Protein 2QUP (pdb70)

B-factor: mean 37.74, std 15.57, ran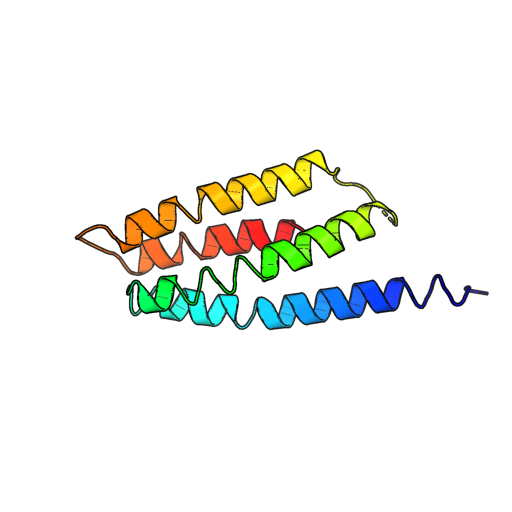ge [2.0, 101.86]

Organism: Halalkalibacterium halodurans (strain ATCC BAA-125 / DSM 18197 / FERM 7344 / JCM 9153 / C-125) (NCBI:txid272558)

Foldseek 3Di:
DDDDVVVVLVVVLVVLVVVLVVLVVVLVVLLLVCLVPLAVVSLVVNVVSLVVLLVSLLVLQVVVVVVPDDDPVVLVVLVVVLVVLSVVLVVQSPDDDHHSVVSVVSSVVSSVSSVVNRD

Structure (mmCIF, N/CA/C/O backbone):
data_2QUP
#
_entry.id   2QUP
#
_cell.length_a   118.836
_cell.length_b   40.715
_cell.length_c   39.007
_cell.angle_alpha   90.00
_cell.angle_beta   94.70
_cell.angle_gamma   90.00
#
_symmetry.space_group_name_H-M   'C 1 2 1'
#
loop_
_entity.id
_entity.type
_entity.pdbx_description
1 polymer 'BH1478 protein'
2 non-polymer GLYCEROL
3 water water
#
loop_
_atom_site.group_PDB
_atom_site.id
_atom_site.type_symbol
_atom_site.label_atom_id
_atom_site.label_alt_id
_atom_site.label_comp_id
_atom_site.label_asym_id
_atom_site.label_entity_id
_atom_site.label_seq_id
_atom_site.pdbx_PDB_ins_code
_atom_site.Cartn_x
_atom_site.Cartn_y
_atom_site.Cartn_z
_atom_site.occupancy
_atom_site.B_iso_or_equiv
_atom_site.auth_seq_id
_atom_site.auth_comp_id
_atom_site.auth_asym_id
_atom_site.auth_atom_id
_atom_site.pdbx_PDB_model_num
ATOM 1 N N . GLY A 1 24 ? 0.380 7.715 26.220 1.00 73.73 24 GLY A N 1
ATOM 2 C CA . GLY A 1 24 ? -0.328 8.242 25.015 1.00 73.77 24 GLY A CA 1
ATOM 3 C C . GLY A 1 24 ? 0.229 7.707 23.704 1.00 73.26 24 GLY A C 1
ATOM 4 O O . GLY A 1 2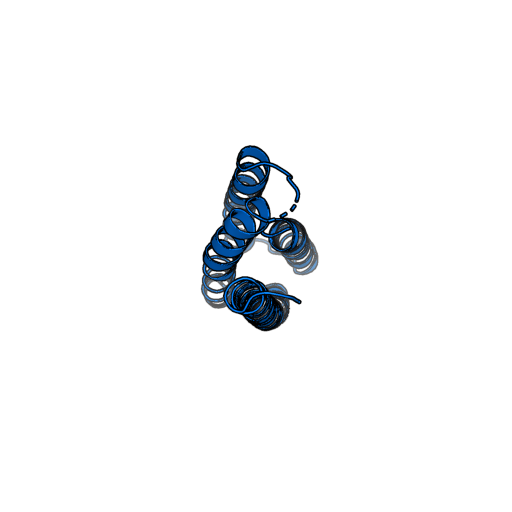4 ? 0.073 8.338 22.654 1.00 74.84 24 GLY A O 1
ATOM 5 N N . VAL A 1 25 ? 0.862 6.535 23.775 1.00 68.89 25 VAL A N 1
ATOM 6 C CA . VAL A 1 25 ? 1.607 5.929 22.663 1.00 66.78 25 VAL A CA 1
ATOM 7 C C . VAL A 1 25 ? 0.680 5.483 21.522 1.00 62.88 25 VAL A C 1
ATOM 8 O O . VAL A 1 25 ? -0.410 4.968 21.767 1.00 66.61 25 VAL A O 1
ATOM 12 N N . SER A 1 26 ? 1.110 5.696 20.281 1.00 58.19 26 SER A N 1
ATOM 13 C CA . SER A 1 26 ? 0.299 5.357 19.111 1.00 55.88 26 SER A CA 1
ATOM 14 C C . SER A 1 26 ? 0.406 3.873 18.740 1.00 57.09 26 SER A C 1
ATOM 15 O O . SER A 1 26 ? 1.361 3.200 19.123 1.00 55.25 26 SER A O 1
ATOM 18 N N . PHE A 1 27 ? -0.570 3.380 17.980 1.00 54.26 27 PHE A N 1
ATOM 19 C CA . PHE A 1 27 ? -0.690 1.952 17.683 1.00 54.67 27 PHE A CA 1
ATOM 20 C C . PHE A 1 27 ? 0.385 1.438 16.722 1.00 54.18 27 PHE A C 1
ATOM 21 O O . PHE A 1 27 ? 0.972 0.381 16.953 1.00 52.67 27 PHE A O 1
ATOM 29 N N . SER A 1 28 ? 0.628 2.189 15.652 1.00 54.29 28 SER A N 1
ATOM 30 C CA . SER A 1 28 ? 1.572 1.799 14.615 1.00 58.34 28 SER A CA 1
ATOM 31 C C . SER A 1 28 ? 3.025 1.873 15.096 1.00 57.85 28 SER A C 1
ATOM 32 O O . SER A 1 28 ? 3.896 1.169 14.580 1.00 61.04 28 SER A O 1
ATOM 35 N N . GLU A 1 29 ? 3.273 2.734 16.076 1.00 54.64 29 GLU A N 1
ATOM 36 C CA . GLU A 1 29 ? 4.541 2.761 16.780 1.00 57.24 29 GLU A CA 1
ATOM 37 C C . GLU A 1 29 ? 4.768 1.467 17.549 1.00 54.37 29 GLU A C 1
ATOM 38 O O . GLU A 1 29 ? 5.855 0.904 17.496 1.00 55.61 29 GLU A O 1
ATOM 44 N N . VAL A 1 30 ? 3.738 1.006 18.256 1.00 53.69 30 VAL A N 1
ATOM 45 C CA . VAL A 1 30 ? 3.834 -0.198 19.091 1.00 50.97 30 VAL A CA 1
ATOM 46 C C . VAL A 1 30 ? 3.972 -1.446 18.220 1.00 49.47 30 VAL A C 1
ATOM 47 O O . VAL A 1 30 ? 4.784 -2.326 18.519 1.00 46.49 30 VAL A O 1
ATOM 51 N N . MET A 1 31 ? 3.183 -1.488 17.141 1.00 49.39 31 MET A N 1
ATOM 52 C CA A MET A 1 31 ? 3.198 -2.556 16.129 0.50 51.79 31 MET A CA 1
ATOM 53 C CA B MET A 1 31 ? 3.240 -2.603 16.206 0.50 47.97 31 MET A CA 1
ATOM 54 C C . MET A 1 31 ? 4.607 -2.753 15.555 1.00 47.89 31 MET A C 1
ATOM 55 O O . MET A 1 31 ? 5.093 -3.873 15.424 1.00 50.95 31 MET A O 1
ATOM 64 N N . GLY A 1 32 ? 5.237 -1.633 15.198 1.00 46.97 32 GLY A N 1
ATOM 65 C CA . GLY A 1 32 ? 6.601 -1.605 14.675 1.00 39.94 32 GLY A CA 1
ATOM 66 C C . GLY A 1 32 ? 7.632 -2.154 15.640 1.00 42.10 32 GLY A C 1
ATOM 67 O O . GLY A 1 32 ? 8.503 -2.927 15.243 1.00 39.47 32 GLY A O 1
ATOM 68 N N . LYS A 1 33 ? 7.517 -1.762 16.906 1.00 39.40 33 LYS A N 1
ATOM 69 C CA . LYS A 1 33 ? 8.375 -2.264 17.967 1.00 42.93 33 LYS A CA 1
ATOM 70 C C . LYS A 1 33 ? 8.223 -3.762 18.182 1.00 39.88 33 LYS A C 1
ATOM 71 O O . LYS A 1 33 ? 9.200 -4.463 18.439 1.00 40.16 33 LYS A O 1
ATOM 77 N N . GLN A 1 34 ? 6.992 -4.235 18.068 1.00 38.34 34 GLN A N 1
ATOM 78 C CA . GLN A 1 34 ? 6.664 -5.636 18.258 1.00 41.15 34 GLN A CA 1
ATOM 79 C C . GLN A 1 34 ? 7.168 -6.449 17.085 1.00 38.02 34 GLN A C 1
ATOM 80 O O . GLN A 1 34 ? 7.616 -7.577 17.261 1.00 38.67 34 GLN A O 1
ATOM 86 N N . ARG A 1 35 ? 7.069 -5.863 15.891 1.00 38.05 35 ARG A N 1
ATOM 87 C CA . ARG A 1 35 ? 7.615 -6.446 14.676 1.00 40.55 35 ARG A CA 1
ATO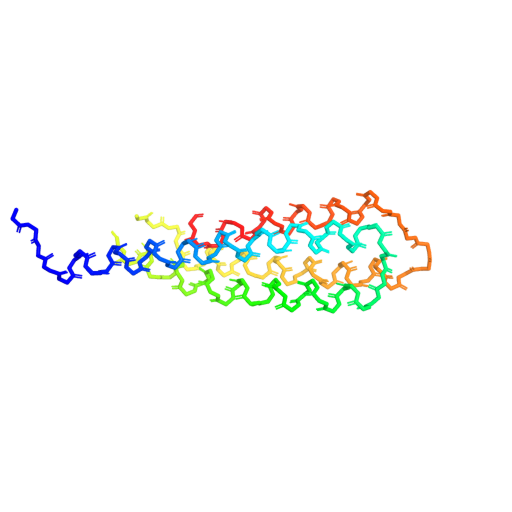M 88 C C . ARG A 1 35 ? 9.122 -6.667 14.796 1.00 40.61 35 ARG A C 1
ATOM 89 O O . ARG A 1 35 ? 9.622 -7.745 14.452 1.00 41.50 35 ARG A O 1
ATOM 97 N N . ASP A 1 36 ? 9.824 -5.655 15.312 1.00 35.26 36 ASP A N 1
ATOM 98 C CA . ASP A 1 36 ? 11.271 -5.716 15.523 1.00 32.83 36 ASP A CA 1
ATOM 99 C C . ASP A 1 36 ? 11.619 -6.774 16.552 1.00 35.42 36 ASP A C 1
ATOM 100 O O . ASP A 1 36 ? 12.603 -7.493 16.399 1.00 40.38 36 ASP A O 1
ATOM 105 N N . GLU A 1 37 ? 10.794 -6.861 17.590 1.00 37.62 37 GLU A N 1
ATOM 106 C CA . GLU A 1 37 ? 10.984 -7.808 18.682 1.00 44.59 37 GLU A CA 1
ATOM 107 C C . GLU A 1 37 ? 10.876 -9.257 18.218 1.00 41.51 37 GLU A C 1
ATOM 108 O O . GLU A 1 37 ? 11.722 -10.087 18.558 1.00 38.45 37 GLU A O 1
ATOM 114 N N . LYS A 1 38 ? 9.832 -9.541 17.445 1.00 36.35 38 LYS A N 1
ATOM 115 C CA . LYS A 1 38 ? 9.586 -10.871 16.903 1.00 38.28 38 LYS A CA 1
ATOM 116 C C . LYS A 1 38 ? 10.652 -11.266 15.913 1.00 33.55 38 LYS A C 1
ATOM 117 O O . LYS A 1 38 ? 11.074 -12.404 15.898 1.00 39.08 38 LYS A O 1
ATOM 123 N N . ALA A 1 39 ? 11.080 -10.324 15.080 1.00 34.11 39 ALA A N 1
ATOM 124 C CA . ALA A 1 39 ? 12.172 -10.562 14.142 1.00 32.01 39 ALA A CA 1
ATOM 125 C C . ALA A 1 39 ? 13.474 -10.893 14.873 1.00 30.17 39 ALA A C 1
ATOM 126 O O . ALA A 1 39 ? 14.211 -11.791 14.463 1.00 34.96 39 ALA A O 1
ATOM 128 N N . TYR A 1 40 ? 13.734 -10.179 15.967 1.00 31.42 40 TYR A N 1
ATOM 129 C CA . TYR A 1 40 ? 14.870 -10.461 16.848 1.00 25.67 40 TYR A CA 1
ATOM 130 C C . TYR A 1 40 ? 14.814 -11.868 17.439 1.00 31.90 40 TYR A C 1
ATOM 131 O O . TYR A 1 40 ? 15.836 -12.554 17.529 1.00 33.44 40 TYR A O 1
ATOM 140 N N . GLU A 1 41 ? 13.616 -12.272 17.858 1.00 31.05 41 GLU A N 1
ATOM 141 C CA . GLU A 1 41 ? 13.383 -13.567 18.479 1.00 39.74 41 GLU A CA 1
ATOM 142 C C . GLU A 1 41 ? 13.607 -14.703 17.492 1.00 33.81 41 GLU A C 1
ATOM 143 O O . GLU A 1 41 ? 14.170 -15.728 17.854 1.00 36.83 41 GLU A O 1
ATOM 149 N N . ARG A 1 42 ? 13.150 -14.509 16.255 1.00 35.95 42 ARG A N 1
ATOM 150 C CA . ARG A 1 42 ? 13.388 -15.436 15.150 1.00 36.13 42 ARG A CA 1
ATOM 151 C C . ARG A 1 42 ? 14.874 -15.598 14.837 1.00 35.99 42 ARG A C 1
ATOM 152 O O . ARG A 1 42 ? 15.374 -16.712 14.669 1.00 38.67 42 ARG A O 1
ATOM 160 N N . LEU A 1 43 ? 15.582 -14.480 14.809 1.00 32.30 43 LEU A N 1
ATOM 161 C CA . LEU A 1 43 ? 17.038 -14.485 14.725 1.00 26.80 43 LEU A CA 1
ATOM 162 C C . LEU A 1 43 ? 17.744 -15.232 15.851 1.00 29.98 43 LEU A C 1
ATOM 163 O O . LEU A 1 43 ? 18.812 -15.806 15.637 1.00 29.16 43 LEU A O 1
ATOM 168 N N . GLN A 1 44 ? 17.185 -15.184 17.058 1.00 35.61 44 GLN A N 1
ATOM 169 C CA . GLN A 1 44 ? 17.805 -15.845 18.211 1.00 35.30 44 GLN A CA 1
ATOM 170 C C . GLN A 1 44 ? 17.656 -17.354 18.036 1.00 32.34 44 GLN A C 1
ATOM 171 O O . GLN A 1 44 ? 18.583 -18.122 18.308 1.00 32.41 44 GLN A O 1
ATOM 177 N N . ALA A 1 45 ? 16.475 -17.757 17.575 1.00 32.69 45 ALA A N 1
ATOM 178 C CA . ALA A 1 45 ? 16.151 -19.160 17.304 1.00 35.51 45 ALA A CA 1
ATOM 179 C C . ALA A 1 45 ? 17.010 -19.742 16.180 1.00 30.92 45 ALA A C 1
ATOM 180 O O . ALA A 1 45 ? 17.500 -20.851 16.290 1.00 29.08 45 ALA A O 1
ATOM 182 N N . LEU A 1 46 ? 17.187 -18.971 15.109 1.00 28.35 46 LEU A N 1
ATOM 183 C CA . LEU A 1 46 ? 18.093 -19.318 14.023 1.00 24.49 46 LEU A CA 1
ATOM 184 C C . LEU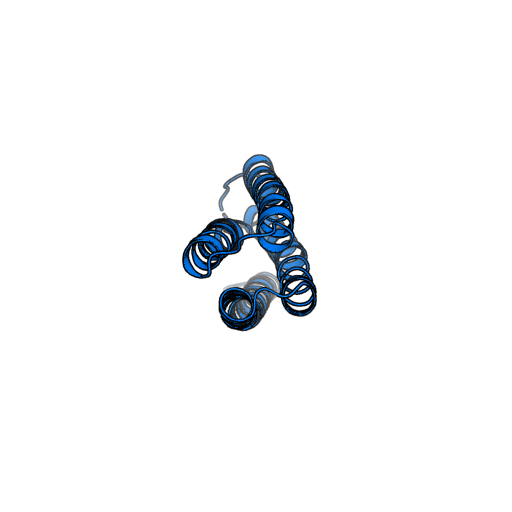 A 1 46 ? 19.553 -19.424 14.469 1.00 26.73 46 LEU A C 1
ATOM 185 O O . LEU A 1 46 ? 20.271 -20.306 14.036 1.00 32.34 46 LEU A O 1
ATOM 190 N N . MET A 1 47 ? 19.992 -18.518 15.328 1.00 27.92 47 MET A N 1
ATOM 191 C CA . MET A 1 47 ? 21.365 -18.549 15.845 1.00 24.85 47 MET A CA 1
ATOM 192 C C . MET A 1 47 ? 21.643 -19.800 16.712 1.00 29.97 47 MET A C 1
ATOM 193 O O . MET A 1 47 ? 22.778 -20.291 16.773 1.00 31.61 47 MET A O 1
ATOM 198 N N . SER A 1 48 ? 20.602 -20.296 17.378 1.00 30.18 48 SER A N 1
ATOM 199 C CA A SER A 1 48 ? 20.689 -21.527 18.156 0.50 31.19 48 SER A CA 1
ATOM 200 C CA B SER A 1 48 ? 20.684 -21.526 18.154 0.50 31.01 48 SER A CA 1
ATOM 201 C C . SER A 1 48 ? 20.994 -22.717 17.246 1.00 31.71 48 SER A C 1
ATOM 202 O O . SER A 1 48 ? 21.913 -23.497 17.524 1.00 33.44 48 SER A O 1
ATOM 207 N N . LYS A 1 49 ? 20.221 -22.845 16.163 1.00 24.30 49 LYS A N 1
ATOM 208 C CA . LYS A 1 49 ? 20.499 -23.785 15.071 1.00 21.27 49 LYS A CA 1
ATOM 209 C C . LYS A 1 49 ? 21.902 -23.599 14.491 1.00 22.69 49 LYS A C 1
ATOM 210 O O . LYS A 1 49 ? 22.670 -24.543 14.378 1.00 29.31 49 LYS A O 1
ATOM 216 N N . ILE A 1 50 ? 22.241 -22.368 14.161 1.00 22.47 50 ILE A N 1
ATOM 217 C CA . ILE A 1 50 ? 23.568 -22.051 13.634 1.00 24.35 50 ILE A CA 1
ATOM 218 C C . ILE A 1 50 ? 24.689 -22.494 14.575 1.00 23.96 50 ILE A C 1
ATOM 219 O O . ILE A 1 50 ? 25.683 -23.058 14.118 1.00 28.29 50 ILE A O 1
ATOM 224 N N . ASP A 1 51 ? 24.525 -22.258 15.876 1.00 25.80 51 ASP A N 1
ATOM 225 C CA . ASP A 1 51 ? 25.502 -22.716 16.886 1.00 30.13 51 ASP A CA 1
ATOM 226 C C . ASP A 1 51 ? 25.671 -24.235 16.887 1.00 29.33 51 ASP A C 1
ATOM 227 O O . ASP A 1 51 ? 26.786 -24.755 16.955 1.00 20.96 51 ASP A O 1
ATOM 232 N N . ASP A 1 52 ? 24.546 -24.938 16.829 1.00 21.74 52 ASP A N 1
ATOM 233 C CA . ASP A 1 52 ? 24.535 -26.404 16.854 1.00 29.91 52 ASP A CA 1
ATOM 234 C C . ASP A 1 52 ? 25.138 -27.004 15.582 1.00 26.67 52 ASP A C 1
ATOM 235 O O . ASP A 1 52 ? 25.838 -28.030 15.622 1.00 31.77 52 ASP A O 1
ATOM 240 N N . GLN A 1 53 ? 24.855 -26.362 14.450 1.00 22.28 53 GLN A N 1
ATOM 241 C CA . GLN A 1 53 ? 25.322 -26.857 13.176 1.00 19.48 53 GLN A CA 1
ATOM 242 C C . GLN A 1 53 ? 26.811 -26.521 13.010 1.00 22.55 53 GLN A C 1
ATOM 243 O O . GLN A 1 53 ? 27.528 -27.206 12.308 1.00 22.53 53 GLN A O 1
ATOM 249 N N . GLY A 1 54 ? 27.265 -25.470 13.673 1.00 20.64 54 GLY A N 1
ATOM 250 C CA . GLY A 1 54 ? 28.628 -25.001 13.468 1.00 21.26 54 GLY A CA 1
ATOM 251 C C . GLY A 1 54 ? 29.522 -25.917 14.258 1.00 15.88 54 GLY A C 1
ATOM 252 O O . GLY A 1 54 ? 30.607 -26.288 13.819 1.00 34.10 54 GLY A O 1
ATOM 253 N N . LYS A 1 5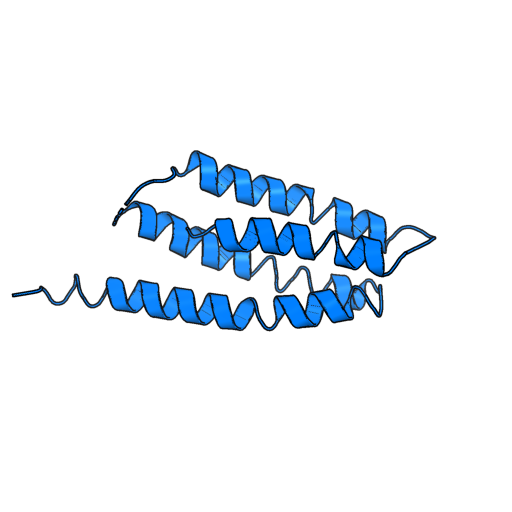5 ? 29.045 -26.254 15.452 1.00 22.57 55 LYS A N 1
ATOM 254 C CA . LYS A 1 55 ? 29.603 -27.307 16.265 1.00 20.30 55 LYS A CA 1
ATOM 255 C C . LYS A 1 55 ? 29.651 -28.677 15.592 1.00 20.03 55 LYS A C 1
ATOM 256 O O . LYS A 1 55 ? 30.723 -29.296 15.542 1.00 21.51 55 LYS A O 1
ATOM 262 N N . LEU A 1 56 ? 28.512 -29.154 15.072 1.00 19.35 56 LEU A N 1
ATOM 263 C CA . LEU A 1 56 ? 28.474 -30.384 14.252 1.00 22.19 56 LEU A CA 1
ATOM 264 C C . LEU A 1 56 ? 29.510 -30.383 13.157 1.00 23.32 56 LEU A C 1
ATOM 265 O O . LEU A 1 56 ? 30.214 -31.374 12.996 1.00 31.49 56 LEU A O 1
ATOM 270 N N . LEU A 1 57 ? 29.604 -29.268 12.420 1.00 25.39 57 LEU A N 1
ATOM 271 C CA . LEU A 1 57 ? 30.540 -29.146 11.301 1.00 21.92 57 LEU A CA 1
ATOM 272 C C . LEU A 1 57 ? 31.953 -29.221 11.800 1.00 19.24 57 LEU A C 1
ATOM 273 O O . LEU A 1 57 ? 32.771 -29.828 11.149 1.00 23.89 57 LEU A O 1
ATOM 278 N N . SER A 1 58 ? 32.237 -28.618 12.946 1.00 27.02 58 SER A N 1
ATOM 279 C CA A SER A 1 58 ? 33.579 -28.684 13.542 0.50 20.86 58 SER A CA 1
ATOM 280 C CA B SER A 1 58 ? 33.577 -28.689 13.540 0.50 24.42 58 SER A CA 1
ATOM 281 C C . SER A 1 58 ? 33.984 -30.123 13.922 1.00 28.75 58 SER A C 1
ATOM 282 O O . SER A 1 58 ? 35.181 -30.494 13.868 1.00 28.32 58 SER A O 1
ATOM 287 N N . GLU A 1 59 ? 32.985 -30.926 14.297 1.00 33.39 59 GLU A N 1
ATOM 288 C CA . GLU A 1 59 ? 33.169 -32.323 14.684 1.00 35.37 59 GLU A CA 1
ATOM 289 C C . GLU A 1 59 ? 33.231 -33.240 13.458 1.00 37.22 59 GLU A C 1
ATOM 290 O O . GLU A 1 59 ? 34.085 -34.112 13.384 1.00 39.60 59 GLU A O 1
ATOM 296 N N . THR A 1 60 ? 32.300 -33.081 12.520 1.00 34.93 60 THR A N 1
ATOM 297 C CA . THR A 1 60 ? 32.215 -34.005 11.391 1.00 31.50 60 THR A CA 1
ATOM 298 C C . THR A 1 60 ? 33.146 -33.598 10.265 1.00 36.53 60 THR A C 1
ATOM 299 O O . THR A 1 60 ? 33.902 -34.441 9.777 1.00 45.33 60 THR A O 1
ATOM 303 N N . ARG A 1 61 ? 33.054 -32.349 9.851 1.00 30.78 61 ARG A N 1
ATOM 304 C CA A ARG A 1 61 ? 33.941 -31.718 8.824 0.50 31.44 61 ARG A CA 1
ATOM 305 C CA B ARG A 1 61 ? 33.900 -31.787 8.822 0.50 32.72 61 ARG A CA 1
ATOM 306 C C . ARG A 1 61 ? 33.656 -32.287 7.419 1.00 32.22 61 ARG A C 1
ATOM 307 O O . ARG A 1 61 ? 34.521 -32.498 6.643 1.00 28.16 61 ARG A O 1
ATOM 322 N N . THR A 1 62 ? 32.391 -32.467 7.128 1.00 29.08 62 THR A N 1
ATOM 323 C CA . THR A 1 62 ? 31.993 -32.981 5.844 1.00 24.70 62 THR A CA 1
ATOM 324 C C . THR A 1 62 ? 31.394 -31.824 5.047 1.00 28.27 62 THR A C 1
ATOM 325 O O . THR A 1 62 ? 30.949 -30.830 5.625 1.00 26.62 62 THR A O 1
ATOM 329 N N . ILE A 1 63 ? 31.357 -31.968 3.726 1.00 22.51 63 ILE A N 1
ATOM 330 C CA . ILE A 1 63 ? 30.678 -30.997 2.856 1.00 24.73 63 ILE A CA 1
ATOM 331 C C . ILE A 1 63 ? 29.164 -31.025 3.089 1.00 27.16 63 ILE A C 1
ATOM 332 O O . ILE A 1 63 ? 28.482 -30.002 2.946 1.00 35.98 63 ILE A O 1
ATOM 337 N N . GLU A 1 64 ? 28.648 -32.183 3.490 1.00 25.05 64 GLU A N 1
ATOM 338 C CA . GLU A 1 64 ? 27.261 -32.288 3.880 1.00 22.56 64 GLU A CA 1
ATOM 339 C C . GLU A 1 64 ? 26.926 -31.386 5.074 1.00 28.97 64 GLU A C 1
ATOM 340 O O . GLU A 1 64 ? 25.847 -30.798 5.138 1.00 21.79 64 GLU A O 1
ATOM 346 N N . GLU A 1 65 ? 27.842 -31.274 6.029 1.00 18.43 65 GLU A N 1
ATOM 347 C CA . GLU A 1 65 ? 27.573 -30.436 7.198 1.00 25.00 65 GLU A CA 1
ATOM 348 C C . GLU A 1 65 ? 27.833 -28.960 6.890 1.00 23.81 65 GLU A C 1
ATOM 349 O O . GLU A 1 65 ? 27.132 -28.093 7.401 1.00 23.54 65 GLU A O 1
ATOM 355 N N . LEU A 1 66 ? 28.826 -28.699 6.034 1.00 27.68 66 LEU A N 1
ATOM 356 C CA . LEU A 1 66 ? 29.056 -27.381 5.435 1.00 22.03 66 LEU A CA 1
ATOM 357 C C . LEU A 1 66 ? 27.822 -26.842 4.692 1.00 25.31 66 LEU A C 1
ATOM 358 O O . LEU A 1 66 ? 27.380 -25.718 4.925 1.00 25.97 66 LEU A O 1
ATOM 363 N N . ARG A 1 67 ? 27.257 -27.656 3.827 1.00 21.60 67 ARG A N 1
ATOM 364 C CA . ARG A 1 67 ? 26.048 -27.278 3.114 1.00 26.88 67 ARG A CA 1
ATOM 365 C C . ARG A 1 67 ? 24.969 -26.794 4.093 1.00 21.35 67 ARG A C 1
ATOM 366 O O . ARG A 1 67 ? 24.420 -25.700 3.915 1.00 28.68 67 ARG A O 1
ATOM 374 N N . LYS A 1 68 ? 24.686 -27.586 5.129 1.00 27.12 68 LYS A N 1
ATOM 375 C CA A LYS A 1 68 ? 23.636 -27.245 6.091 0.50 27.20 68 LYS A CA 1
ATOM 376 C CA B LYS A 1 68 ? 23.647 -27.250 6.104 0.50 28.62 68 LYS A CA 1
ATOM 377 C C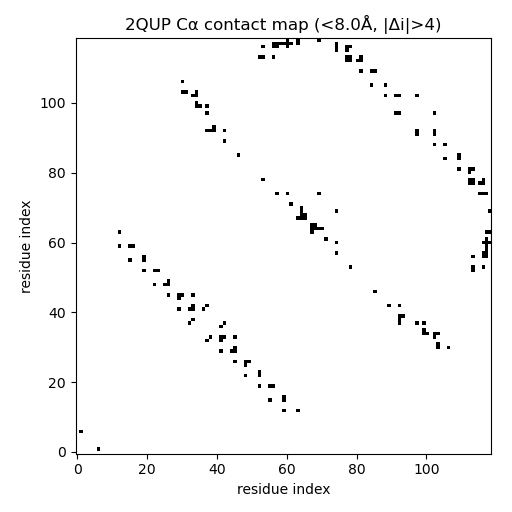 . LYS A 1 68 ? 23.975 -25.969 6.880 1.00 28.08 68 LYS A C 1
ATOM 378 O O . LYS A 1 68 ? 23.110 -25.140 7.116 1.00 20.66 68 LYS A O 1
ATOM 389 N N . TYR A 1 69 ? 25.241 -25.815 7.247 1.00 17.37 69 TYR A N 1
ATOM 390 C CA . TYR A 1 69 ? 25.758 -24.622 7.942 1.00 20.39 69 TYR A CA 1
ATOM 391 C C . TYR A 1 69 ? 25.546 -23.330 7.146 1.00 22.93 69 TYR A C 1
ATOM 392 O O . TYR A 1 69 ? 24.939 -22.368 7.636 1.00 30.07 69 TYR A O 1
ATOM 401 N N . LYS A 1 70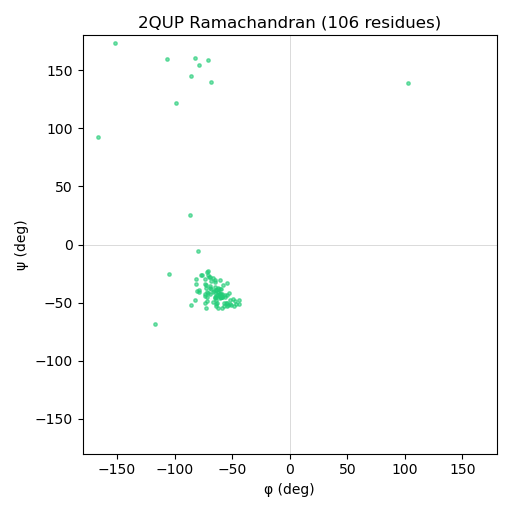 ? 26.029 -23.334 5.906 1.00 24.43 70 LYS A N 1
ATOM 402 C CA . LYS A 1 70 ? 25.962 -22.163 5.050 1.00 23.96 70 LYS A CA 1
ATOM 403 C C . LYS A 1 70 ? 24.528 -21.855 4.639 1.00 24.04 70 LYS A C 1
ATOM 404 O O . LYS A 1 70 ? 24.216 -20.705 4.420 1.00 27.70 70 LYS A O 1
ATOM 410 N N . GLU A 1 71 ? 23.660 -22.860 4.577 1.00 26.93 71 GLU A N 1
ATOM 411 C CA A GLU A 1 71 ? 22.264 -22.554 4.283 0.50 31.53 71 GLU A CA 1
ATOM 412 C CA B GLU A 1 71 ? 22.203 -22.688 4.342 0.50 30.80 71 GLU A CA 1
ATOM 413 C C . GLU A 1 71 ? 21.559 -21.855 5.443 1.00 31.34 71 GLU A C 1
ATOM 414 O O . GLU A 1 71 ? 20.675 -21.033 5.212 1.00 35.85 71 GLU A O 1
ATOM 425 N N . LEU A 1 72 ? 21.977 -22.144 6.672 1.00 30.69 72 LEU A N 1
ATOM 426 C CA . LEU A 1 72 ? 21.474 -21.455 7.835 1.00 23.78 72 LEU A CA 1
ATOM 427 C C . LEU A 1 72 ? 22.051 -20.042 7.921 1.00 23.37 72 LEU A C 1
ATOM 428 O O . LEU A 1 72 ? 21.327 -19.089 8.211 1.00 23.70 72 LEU A O 1
ATOM 433 N N . VAL A 1 73 ? 23.363 -19.912 7.681 1.00 22.24 73 VAL A N 1
ATOM 434 C CA . VAL A 1 73 ? 24.035 -18.649 7.840 1.00 17.54 73 VAL A CA 1
ATOM 435 C C . VAL A 1 73 ? 23.502 -17.652 6.819 1.00 25.49 73 VAL A C 1
ATOM 436 O O . VAL A 1 73 ? 23.174 -16.511 7.167 1.00 30.13 73 VAL A O 1
ATOM 440 N N . LYS A 1 74 ? 23.378 -18.114 5.579 1.00 25.39 74 LYS A N 1
ATOM 441 C CA A LYS A 1 74 ? 22.790 -17.340 4.474 0.50 31.97 74 LYS A CA 1
ATOM 442 C CA B LYS A 1 74 ? 22.814 -17.303 4.510 0.50 30.22 74 LYS A CA 1
ATOM 443 C C . LYS A 1 74 ? 21.363 -16.885 4.784 1.00 28.13 74 LYS A C 1
ATOM 444 O O . LYS A 1 74 ? 20.948 -15.781 4.411 1.00 34.80 74 LYS A O 1
ATOM 455 N N . GLU A 1 75 ? 20.594 -17.730 5.464 1.00 33.04 75 GLU A N 1
ATOM 456 C CA . GLU A 1 75 ? 19.236 -17.328 5.881 1.00 24.42 75 GLU A CA 1
ATOM 457 C C . GLU A 1 75 ? 19.220 -16.245 6.976 1.00 33.65 75 GLU A C 1
ATOM 458 O O . GLU A 1 75 ? 18.349 -15.369 6.992 1.00 28.23 75 GLU A O 1
ATOM 464 N N . PHE A 1 76 ? 20.169 -16.348 7.901 1.00 25.63 76 PHE A N 1
ATOM 465 C CA . PHE A 1 76 ? 20.358 -15.385 8.971 1.00 25.83 76 PHE A CA 1
ATOM 466 C C . PHE A 1 76 ? 20.715 -14.013 8.411 1.00 28.91 76 PHE A C 1
ATOM 467 O O . PHE A 1 76 ? 20.071 -13.037 8.769 1.00 35.85 76 PHE A O 1
ATOM 475 N N . VAL A 1 77 ? 21.771 -13.951 7.587 1.00 28.32 77 VAL A N 1
ATOM 476 C CA . VAL A 1 77 ? 22.200 -12.727 6.930 1.00 21.16 77 VAL A CA 1
ATOM 477 C C . VAL A 1 77 ? 21.033 -11.968 6.292 1.00 25.66 77 VAL A C 1
ATOM 478 O O . VAL A 1 77 ? 20.851 -10.789 6.559 1.00 32.58 77 VAL A O 1
ATOM 482 N N . GLY A 1 78 ? 20.238 -12.659 5.488 1.00 26.34 78 GLY A N 1
ATOM 483 C CA . GLY A 1 78 ? 19.040 -12.066 4.876 1.00 28.59 78 GLY A CA 1
ATOM 484 C C . GLY A 1 78 ? 18.168 -11.393 5.903 1.00 26.98 78 GLY A C 1
ATOM 485 O O . GLY A 1 78 ? 17.823 -10.226 5.756 1.00 34.08 78 GLY A O 1
ATOM 486 N N . ASP A 1 79 ? 17.831 -12.127 6.961 1.00 33.09 79 ASP A N 1
ATOM 487 C CA . ASP A 1 79 ? 16.900 -11.636 7.977 1.00 32.71 79 ASP A CA 1
ATOM 488 C C . ASP A 1 79 ? 17.494 -10.571 8.884 1.00 30.82 79 ASP A C 1
ATOM 489 O O . ASP A 1 79 ? 16.785 -9.681 9.333 1.00 30.57 79 ASP A O 1
ATOM 494 N N . ALA A 1 80 ? 18.790 -10.681 9.169 1.00 26.39 80 ALA A N 1
ATOM 495 C CA . ALA A 1 80 ? 19.485 -9.706 9.988 1.00 26.11 80 ALA A CA 1
ATOM 496 C C . ALA A 1 80 ? 19.709 -8.362 9.302 1.00 28.84 80 ALA A C 1
ATOM 497 O O . ALA A 1 80 ? 19.569 -7.319 9.952 1.00 29.61 80 ALA A O 1
ATOM 499 N N . VAL A 1 81 ? 20.063 -8.381 8.013 1.00 29.87 81 VAL A N 1
ATOM 500 C CA . VAL A 1 81 ? 20.145 -7.142 7.202 1.00 26.05 81 VAL A CA 1
ATOM 501 C C . VAL A 1 81 ? 18.805 -6.421 7.154 1.00 25.69 81 VAL A C 1
ATOM 502 O O . VAL A 1 81 ? 18.746 -5.215 7.333 1.00 29.44 81 VAL A O 1
ATOM 506 N N . GLU A 1 82 ? 17.733 -7.172 6.928 1.00 31.46 82 GLU A N 1
ATOM 507 C CA . GLU A 1 82 ? 16.389 -6.606 6.880 1.00 31.32 82 GLU A CA 1
ATOM 508 C C . GLU A 1 82 ? 16.001 -5.934 8.190 1.00 34.10 82 GLU A C 1
ATOM 509 O O . GLU A 1 82 ? 15.498 -4.812 8.171 1.00 37.82 82 GLU A O 1
ATOM 515 N N . LEU A 1 83 ? 16.261 -6.603 9.317 1.00 30.95 83 LEU A N 1
ATOM 516 C CA . LEU A 1 83 ? 16.113 -5.984 10.638 1.00 31.12 83 LEU A CA 1
ATOM 517 C C . LEU A 1 83 ? 17.047 -4.791 10.888 1.00 32.71 83 LEU A C 1
ATOM 518 O O . LEU A 1 83 ? 16.587 -3.735 11.317 1.00 37.54 83 LEU A O 1
ATOM 523 N N . GLY A 1 84 ? 18.344 -4.968 10.628 1.00 30.87 84 GLY A N 1
ATOM 524 C CA . GLY A 1 84 ? 19.332 -3.891 10.720 1.00 26.09 84 GLY A CA 1
ATOM 525 C C . GLY A 1 84 ? 18.982 -2.573 10.049 1.00 34.30 84 GLY A C 1
ATOM 526 O O . GLY A 1 84 ? 19.100 -1.506 10.661 1.00 31.41 84 GLY A O 1
ATOM 527 N N . LEU A 1 85 ? 18.540 -2.663 8.797 1.00 31.50 85 LEU A N 1
ATOM 528 C CA . LEU A 1 85 ? 18.158 -1.502 8.009 1.00 35.02 85 LEU A CA 1
ATOM 529 C C . LEU A 1 85 ? 16.899 -0.832 8.537 1.00 40.34 85 LEU A C 1
ATOM 530 O O . LEU A 1 85 ? 16.761 0.383 8.416 1.00 42.42 85 LEU A O 1
ATOM 535 N N . ARG A 1 86 ? 15.986 -1.607 9.116 1.00 36.64 86 ARG A N 1
ATOM 536 C CA . ARG A 1 86 ? 14.796 -1.009 9.725 1.00 39.58 86 ARG A CA 1
ATOM 537 C C . ARG A 1 86 ? 15.109 -0.304 11.044 1.00 39.94 86 ARG A C 1
ATOM 538 O O . ARG A 1 86 ? 14.624 0.803 11.293 1.00 42.82 86 ARG A O 1
ATOM 546 N N . LEU A 1 87 ? 15.938 -0.938 11.872 1.00 38.92 87 LEU A N 1
ATOM 547 C CA . LEU A 1 87 ? 16.375 -0.364 13.143 1.00 40.23 87 LEU A CA 1
ATOM 548 C C . LEU A 1 87 ? 17.131 0.945 12.986 1.00 45.18 87 LEU A C 1
ATOM 549 O O . LEU A 1 87 ? 17.071 1.787 13.881 1.00 46.61 87 LEU A O 1
ATOM 554 N N . GLU A 1 88 ? 17.840 1.097 11.861 1.00 46.77 88 GLU A N 1
ATOM 555 C CA . GLU A 1 88 ? 18.519 2.351 11.507 1.00 50.66 88 GLU A CA 1
ATOM 556 C C . GLU A 1 88 ? 17.526 3.504 11.401 1.00 53.00 88 GLU A C 1
ATOM 557 O O . GLU A 1 88 ? 17.825 4.625 11.815 1.00 56.54 88 GLU A O 1
ATOM 563 N N . GLU A 1 89 ? 16.345 3.201 10.862 1.00 55.98 89 GLU A N 1
ATOM 564 C CA . GLU A 1 89 ? 15.237 4.139 10.747 1.00 58.53 89 GLU A CA 1
ATOM 565 C C . GLU A 1 89 ? 14.327 4.205 11.990 1.00 58.23 89 GLU A C 1
ATOM 566 O O . GLU A 1 89 ? 13.153 4.559 11.882 1.00 63.47 89 GLU A O 1
ATOM 572 N N . ARG A 1 90 ? 14.861 3.864 13.160 1.00 60.05 90 ARG A N 1
ATOM 573 C CA . ARG A 1 90 ? 14.211 4.156 14.443 1.00 62.46 90 ARG A CA 1
ATOM 574 C C . ARG A 1 90 ? 15.095 5.105 15.260 1.00 65.37 90 ARG A C 1
ATOM 575 O O . ARG A 1 90 ? 14.750 5.504 16.377 1.00 70.20 90 ARG A O 1
ATOM 583 N N . ASN A 1 94 ? 19.269 4.312 17.228 1.00 50.75 94 ASN A N 1
ATOM 584 C CA . ASN A 1 94 ? 19.985 5.155 16.278 1.00 57.70 94 ASN A CA 1
ATOM 585 C C . ASN A 1 94 ? 21.477 4.828 15.949 1.00 55.86 94 ASN A C 1
ATOM 586 O O . ASN A 1 94 ? 22.108 3.975 16.579 1.00 53.98 94 ASN A O 1
ATOM 591 N N . ARG A 1 95 ? 22.030 5.545 14.971 1.00 51.37 95 ARG A N 1
ATOM 592 C CA . ARG A 1 95 ? 22.539 4.942 13.735 1.00 44.87 95 ARG A CA 1
ATOM 593 C C . ARG A 1 95 ? 23.968 4.413 13.780 1.00 42.61 95 ARG A C 1
ATOM 594 O O . ARG A 1 95 ? 24.825 4.978 14.445 1.00 42.75 95 ARG A O 1
ATOM 602 N N . ARG A 1 96 ? 24.199 3.309 13.067 1.00 39.14 96 ARG A N 1
ATOM 603 C CA . ARG A 1 96 ? 25.545 2.815 12.769 1.00 35.72 96 ARG A CA 1
ATOM 604 C C . ARG A 1 96 ? 25.913 3.093 11.318 1.00 32.75 96 ARG A C 1
ATOM 605 O O . ARG A 1 96 ? 27.096 3.186 10.981 1.00 17.42 96 ARG A O 1
ATOM 613 N N . GLY A 1 97 ? 24.905 3.216 10.455 1.00 15.21 97 GLY A N 1
ATOM 614 C CA . GLY A 1 97 ? 25.166 3.387 9.019 1.00 21.32 97 GLY A CA 1
ATOM 615 C C . GLY A 1 97 ? 24.956 2.139 8.171 1.00 25.52 97 GLY A C 1
ATOM 616 O O . GLY A 1 97 ? 25.338 1.035 8.568 1.00 24.25 97 GLY A O 1
ATOM 617 N N . ARG A 1 98 ? 24.362 2.316 6.989 1.00 28.58 98 ARG A N 1
ATOM 618 C CA . ARG A 1 98 ? 24.271 1.250 5.985 1.00 23.31 98 ARG A CA 1
ATOM 619 C C . ARG A 1 98 ? 25.650 0.747 5.579 1.00 33.06 98 ARG A C 1
ATOM 620 O O . ARG A 1 98 ? 25.870 -0.460 5.452 1.00 32.17 98 ARG A O 1
ATOM 628 N N . THR A 1 99 ? 26.574 1.680 5.384 1.00 24.41 99 THR A N 1
ATOM 629 C CA . THR A 1 99 ? 27.975 1.351 5.125 1.00 29.24 99 THR A CA 1
ATOM 630 C C . THR A 1 99 ? 28.511 0.237 6.045 1.00 29.25 99 THR A C 1
ATOM 631 O O . THR A 1 99 ? 29.033 -0.759 5.542 1.00 26.90 99 THR A O 1
ATOM 635 N N . LYS A 1 100 ? 28.324 0.379 7.362 1.00 30.51 100 LYS A N 1
ATOM 636 C CA . LYS A 1 100 ? 28.842 -0.580 8.352 1.00 29.77 100 LYS A CA 1
ATOM 637 C C . LYS A 1 100 ? 28.202 -1.966 8.236 1.00 28.20 100 LYS A C 1
ATOM 638 O O . LYS A 1 100 ? 28.902 -2.979 8.235 1.00 22.02 100 LYS A O 1
ATOM 644 N N . ILE A 1 101 ? 26.873 -1.980 8.115 1.00 19.92 101 ILE A N 1
ATOM 645 C CA . ILE A 1 101 ? 26.065 -3.170 7.982 1.00 22.04 101 ILE A CA 1
ATOM 646 C C . ILE A 1 101 ? 26.531 -3.953 6.770 1.00 25.69 101 ILE A C 1
ATOM 647 O O . ILE A 1 101 ? 26.812 -5.146 6.860 1.00 33.62 101 ILE A O 1
ATOM 652 N N . TYR A 1 102 ? 26.647 -3.256 5.644 1.00 20.05 102 TYR A N 1
ATOM 653 C CA . TYR A 1 102 ? 27.149 -3.843 4.405 1.00 22.95 102 TYR A CA 1
ATOM 654 C C . TYR A 1 102 ? 28.585 -4.342 4.521 1.00 18.94 102 TYR A C 1
ATOM 655 O O . TYR A 1 102 ? 28.908 -5.385 3.953 1.00 20.15 102 TYR A O 1
ATOM 664 N N . LYS A 1 103 ? 29.425 -3.614 5.253 1.00 20.97 103 LYS A N 1
ATOM 665 C CA . LYS A 1 103 ? 30.816 -4.027 5.457 1.00 23.52 103 LYS A CA 1
ATOM 666 C C . LYS A 1 103 ? 30.918 -5.336 6.256 1.00 28.72 103 LYS A C 1
ATOM 667 O O . LYS A 1 103 ? 31.848 -6.131 6.067 1.00 39.34 103 LYS A O 1
ATOM 673 N N . ILE A 1 104 ? 29.976 -5.544 7.163 1.00 25.65 104 ILE A N 1
ATOM 674 C CA . ILE A 1 104 ? 29.939 -6.760 7.964 1.00 25.32 104 ILE A CA 1
ATOM 675 C C . ILE A 1 104 ? 29.506 -7.939 7.091 1.00 24.01 104 ILE A C 1
ATOM 676 O O . ILE A 1 104 ? 30.165 -8.982 7.081 1.00 24.29 104 ILE A O 1
ATOM 681 N N . VAL A 1 105 ? 28.425 -7.752 6.332 1.00 23.51 105 VAL A N 1
ATOM 682 C CA . VAL A 1 105 ? 27.976 -8.734 5.345 1.00 25.52 105 VAL A CA 1
ATOM 683 C C . VAL A 1 105 ? 29.034 -9.170 4.348 1.00 25.30 105 VAL A C 1
ATOM 684 O O . VAL A 1 105 ? 29.145 -10.362 4.028 1.00 30.40 105 VAL A O 1
ATOM 688 N N . LYS A 1 106 ? 29.812 -8.212 3.871 1.00 32.50 106 LYS A N 1
ATOM 689 C CA . LYS A 1 106 ? 30.949 -8.503 3.014 1.00 35.48 106 LYS A CA 1
ATOM 690 C C . LYS A 1 106 ? 32.053 -9.304 3.701 1.00 38.38 106 LYS A C 1
ATOM 691 O O . LYS A 1 106 ? 32.661 -10.183 3.083 1.00 42.35 106 LYS A O 1
ATOM 697 N N . GLU A 1 107 ? 32.291 -9.044 4.978 1.00 32.22 107 GLU A N 1
ATOM 698 C CA . GLU A 1 107 ? 33.292 -9.815 5.724 1.00 29.85 107 GLU A CA 1
ATOM 699 C C . GLU A 1 107 ? 32.828 -11.226 6.055 1.00 30.25 107 GLU A C 1
ATOM 700 O O . GLU A 1 107 ? 33.653 -12.128 6.181 1.00 32.46 107 GLU A O 1
ATOM 706 N N . VAL A 1 108 ? 31.513 -11.402 6.223 1.00 24.22 108 VAL A N 1
ATOM 707 C CA . VAL A 1 108 ? 30.909 -12.704 6.443 1.00 23.88 108 VAL A CA 1
ATOM 708 C C . VAL A 1 108 ? 31.138 -13.572 5.207 1.00 28.66 108 VAL A C 1
ATOM 709 O O . VAL A 1 108 ? 31.617 -14.702 5.329 1.00 22.30 108 VAL A O 1
ATOM 713 N N . ASP A 1 109 ? 30.797 -13.022 4.032 1.00 28.20 109 ASP A N 1
ATOM 714 C CA . ASP A 1 109 ? 31.011 -13.682 2.748 1.00 27.66 109 ASP A CA 1
ATOM 715 C C . ASP A 1 109 ? 32.475 -14.116 2.604 1.00 22.87 109 ASP A C 1
ATOM 716 O O . ASP A 1 109 ? 32.737 -15.281 2.340 1.00 24.37 109 ASP A O 1
ATOM 721 N N . ARG A 1 110 ? 33.408 -13.191 2.808 1.00 23.30 110 ARG A N 1
ATOM 722 C CA . ARG A 1 110 ? 34.852 -13.502 2.796 1.00 24.05 110 ARG A CA 1
ATOM 723 C C . ARG A 1 110 ? 35.186 -14.719 3.652 1.00 31.16 110 ARG A C 1
ATOM 724 O O . ARG A 1 110 ? 35.827 -15.657 3.171 1.00 32.38 110 ARG A O 1
ATOM 732 N N . LYS A 1 111 ? 34.737 -14.690 4.914 1.00 28.75 111 LYS A N 1
ATOM 733 C CA . LYS A 1 111 ? 34.938 -15.779 5.875 1.00 27.77 111 LYS A CA 1
ATOM 734 C C . LYS A 1 111 ? 34.311 -17.128 5.496 1.00 21.58 111 LYS A C 1
ATOM 735 O O . LYS A 1 111 ? 34.925 -18.166 5.707 1.00 24.60 111 LYS A O 1
ATOM 741 N N A LEU A 1 112 ? 33.089 -17.097 4.970 0.50 18.57 112 LEU A N 1
ATOM 742 N N B LEU A 1 112 ? 33.098 -17.107 4.938 0.50 20.75 112 LEU A N 1
ATOM 743 C CA A LEU A 1 112 ? 32.422 -18.293 4.497 0.50 18.19 112 LEU A CA 1
ATOM 744 C CA B LEU A 1 112 ? 32.414 -18.323 4.493 0.50 22.82 112 LEU A CA 1
ATOM 745 C C A LEU A 1 112 ? 33.208 -19.011 3.404 0.50 24.90 112 LEU A C 1
ATOM 746 C C B LEU A 1 112 ? 33.087 -19.016 3.311 0.50 28.28 112 LEU A C 1
ATOM 747 O O A LEU A 1 112 ? 33.322 -20.242 3.427 0.50 26.00 112 LEU A O 1
ATOM 748 O O B LEU A 1 112 ? 32.976 -20.236 3.162 0.50 32.95 112 LEU A O 1
ATOM 757 N 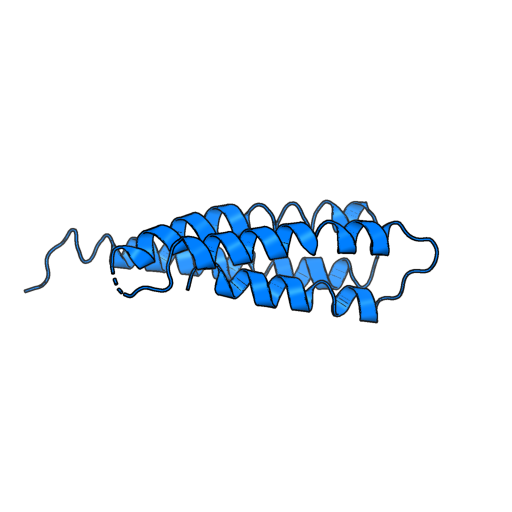N . LEU A 1 113 ? 33.770 -18.238 2.472 1.00 27.41 113 LEU A N 1
ATOM 758 C CA . LEU A 1 113 ? 34.571 -18.789 1.376 1.00 25.66 113 LEU A CA 1
ATOM 759 C C . LEU A 1 113 ? 35.854 -19.396 1.930 1.00 27.89 113 LEU A C 1
ATOM 760 O O . LEU A 1 113 ? 36.293 -20.435 1.463 1.00 29.86 113 LEU A O 1
ATOM 765 N N . ASP A 1 114 ? 36.427 -18.760 2.946 1.00 26.33 114 ASP A N 1
ATOM 766 C CA . ASP A 1 114 ? 37.661 -19.249 3.583 1.00 30.02 114 ASP A CA 1
ATOM 767 C C . ASP A 1 114 ? 37.451 -20.521 4.393 1.00 32.94 114 ASP A C 1
ATOM 768 O O . ASP A 1 114 ? 38.375 -21.333 4.588 1.00 24.27 114 ASP A O 1
ATOM 773 N N . LEU A 1 115 ? 36.230 -20.663 4.876 1.00 20.09 115 LEU A N 1
ATOM 774 C CA . LEU A 1 115 ? 35.800 -21.829 5.611 1.00 27.63 115 LEU A CA 1
ATOM 775 C C . LEU A 1 115 ? 35.615 -23.024 4.687 1.00 29.21 115 LEU A C 1
ATOM 776 O O . LEU A 1 115 ? 36.115 -24.101 4.982 1.00 27.89 115 LEU A O 1
ATOM 781 N N . THR A 1 116 ? 34.874 -22.827 3.590 1.00 23.89 116 THR A N 1
ATOM 782 C CA . THR A 1 116 ? 34.789 -23.789 2.507 1.00 24.77 116 THR A CA 1
ATOM 783 C C . THR A 1 116 ? 36.129 -24.373 2.104 1.00 28.65 116 THR A C 1
ATOM 784 O O . THR A 1 116 ? 36.282 -25.584 2.016 1.00 31.34 116 THR A O 1
ATOM 788 N N . ASP A 1 117 ? 37.108 -23.504 1.923 1.00 22.89 117 ASP A N 1
ATOM 789 C CA . ASP A 1 117 ? 38.452 -23.915 1.604 1.00 27.02 117 ASP A CA 1
ATOM 790 C C . ASP A 1 117 ? 39.058 -24.830 2.648 1.00 28.64 117 ASP A C 1
ATOM 791 O O . ASP A 1 117 ? 39.670 -25.851 2.316 1.00 33.45 117 ASP A O 1
ATOM 796 N N . ALA A 1 118 ? 38.881 -24.458 3.910 1.00 31.34 118 ALA A N 1
ATOM 797 C CA . ALA A 1 118 ? 39.509 -25.151 5.025 1.00 31.16 118 ALA A CA 1
ATOM 798 C C . ALA A 1 118 ? 38.893 -26.539 5.202 1.00 33.61 118 ALA A C 1
ATOM 799 O O . ALA A 1 118 ? 39.576 -27.498 5.549 1.00 34.05 118 ALA A O 1
ATOM 801 N N . VAL A 1 119 ? 37.595 -26.627 4.942 1.00 24.85 119 VAL A N 1
ATOM 802 C CA . VAL A 1 119 ? 36.854 -27.876 4.973 1.00 30.25 119 VAL A CA 1
ATOM 803 C C . VAL A 1 119 ? 37.222 -28.752 3.764 1.00 34.40 119 VAL A C 1
ATOM 804 O O . VAL A 1 119 ? 37.291 -29.978 3.872 1.00 38.87 119 VAL A O 1
ATOM 808 N N . LEU A 1 120 ? 37.483 -28.126 2.621 1.00 35.07 120 LEU A N 1
ATOM 809 C CA . LEU A 1 120 ? 37.842 -28.869 1.419 1.00 36.49 120 LEU A CA 1
ATOM 810 C C . LEU A 1 120 ? 39.286 -29.374 1.444 1.00 39.78 120 LEU A C 1
ATOM 811 O O . LEU A 1 120 ? 39.599 -30.374 0.799 1.00 46.25 120 LEU A O 1
ATOM 816 N N . ALA A 1 121 ? 40.157 -28.694 2.184 1.00 46.74 121 ALA A N 1
ATOM 817 C CA . ALA A 1 121 ? 41.582 -29.054 2.237 1.00 50.01 121 ALA A CA 1
ATOM 818 C C . ALA A 1 121 ? 41.867 -30.356 2.986 1.00 57.95 121 ALA A C 1
ATOM 819 O O . ALA A 1 121 ? 41.061 -30.806 3.804 1.00 60.41 121 ALA A O 1
ATOM 821 N N . LYS A 1 122 ? 43.021 -30.954 2.697 1.00 65.45 122 LYS A N 1
ATOM 822 C CA . LYS A 1 122 ? 43.218 -32.390 2.897 1.00 74.72 122 LYS A CA 1
ATOM 823 C C . LYS A 1 122 ? 43.340 -32.763 4.376 1.00 77.43 122 LYS A C 1
ATOM 824 O O . LYS A 1 122 ? 42.594 -33.610 4.874 1.00 79.77 122 LYS A O 1
ATOM 830 N N . GLU A 1 123 ? 44.266 -32.114 5.072 1.00 78.96 123 GLU A N 1
ATOM 831 C CA . GLU A 1 123 ? 44.229 -32.046 6.529 1.00 79.30 123 GLU A CA 1
ATOM 832 C C . GLU A 1 123 ? 43.209 -30.996 7.014 1.00 74.36 123 GLU A C 1
ATOM 833 O O . GLU A 1 123 ? 42.887 -30.049 6.289 1.00 71.63 123 GLU A O 1
ATOM 839 N N . LYS A 1 124 ? 42.694 -31.180 8.228 1.00 71.61 124 LYS A N 1
ATOM 840 C CA . LYS A 1 124 ? 41.378 -30.642 8.607 1.00 67.97 124 LYS A CA 1
ATOM 841 C C . LYS A 1 124 ? 41.129 -30.683 10.131 1.00 65.88 124 LYS A C 1
ATOM 842 O O . LYS A 1 124 ? 40.635 -31.690 10.657 1.00 63.21 124 LYS A O 1
ATOM 848 N N . LYS A 1 125 ? 41.459 -29.588 10.824 1.00 56.67 125 LYS A N 1
ATOM 849 C CA . LYS A 1 125 ? 41.506 -29.578 12.288 1.00 50.35 125 LYS A CA 1
ATOM 850 C C . LYS A 1 125 ? 40.254 -28.988 12.936 1.00 44.82 125 LYS A C 1
ATOM 851 O O . LYS A 1 125 ? 39.894 -27.838 12.685 1.00 42.11 125 LYS A O 1
ATOM 857 N N . GLY A 1 126 ? 39.599 -29.784 13.779 1.00 40.56 126 GLY A N 1
ATOM 858 C CA . GLY A 1 126 ? 38.338 -29.397 14.411 1.00 28.18 126 GLY A CA 1
ATOM 859 C C . GLY A 1 126 ? 38.370 -28.083 15.181 1.00 29.52 126 GLY A C 1
ATOM 860 O O . GLY A 1 126 ? 37.382 -27.380 15.208 1.00 27.50 126 GLY A O 1
ATOM 861 N N . LEU A 1 127 ? 39.501 -27.728 15.798 1.00 29.03 127 LEU A N 1
ATOM 862 C CA . LEU A 1 127 ? 39.533 -26.529 16.632 1.00 30.53 127 LEU A CA 1
ATOM 863 C C . LEU A 1 127 ? 39.653 -25.236 15.837 1.00 34.39 127 LEU A C 1
ATOM 864 O O . LEU A 1 127 ? 39.028 -24.225 16.194 1.00 39.99 127 LEU A O 1
ATOM 869 N N . ASP A 1 128 ? 40.458 -25.276 14.774 1.00 36.56 128 ASP A N 1
ATOM 870 C CA . ASP A 1 128 ? 40.541 -24.196 13.780 1.00 31.21 128 ASP A CA 1
ATOM 871 C C . ASP A 1 128 ? 39.190 -23.957 13.118 1.00 23.75 128 ASP A C 1
ATOM 872 O O . ASP A 1 128 ? 38.786 -22.822 12.969 1.00 30.68 128 ASP A O 1
ATOM 877 N N . ILE A 1 129 ? 38.504 -25.029 12.732 1.00 26.75 129 ILE A N 1
ATOM 878 C CA . ILE A 1 129 ? 37.134 -24.939 12.184 1.00 26.87 129 ILE A CA 1
ATOM 879 C C . ILE A 1 129 ? 36.132 -24.308 13.163 1.00 29.17 129 ILE A C 1
ATOM 880 O O . ILE A 1 129 ? 35.364 -23.414 12.801 1.00 28.88 129 ILE A O 1
ATOM 885 N N . LEU A 1 130 ? 36.190 -24.751 14.418 1.00 30.00 130 LEU A N 1
ATOM 886 C CA . LEU A 1 130 ? 35.493 -24.105 15.519 1.00 24.65 130 LEU A CA 1
ATOM 887 C C . LEU A 1 130 ? 35.755 -22.604 15.626 1.00 24.93 130 LEU A C 1
ATOM 888 O O . LEU A 1 130 ? 34.810 -21.814 15.752 1.00 19.86 130 LEU A O 1
ATOM 893 N N . ASN A 1 131 ? 37.024 -22.197 15.558 1.00 23.25 131 ASN A N 1
ATOM 894 C CA . ASN A 1 131 ? 37.387 -20.776 15.597 1.00 24.32 131 ASN A CA 1
ATOM 895 C C . ASN A 1 131 ? 36.783 -19.980 14.463 1.00 26.29 131 ASN A C 1
ATOM 896 O O . ASN A 1 131 ? 36.250 -18.895 14.695 1.00 33.58 131 ASN A O 1
ATOM 901 N N . MET A 1 132 ? 36.828 -20.567 13.262 1.00 30.18 132 MET A N 1
ATOM 902 C CA A MET A 1 132 ? 36.299 -19.953 12.045 0.50 25.65 132 MET A CA 1
ATOM 903 C CA B MET A 1 132 ? 36.299 -19.943 12.056 0.50 28.39 132 MET A CA 1
ATOM 904 C C . MET A 1 132 ? 34.801 -19.704 12.152 1.00 29.96 132 MET A C 1
ATOM 905 O O . MET A 1 132 ? 34.312 -18.644 11.751 1.00 33.65 132 MET A O 1
ATOM 914 N N . VAL A 1 133 ? 34.068 -20.684 12.684 1.00 28.19 133 VAL A N 1
ATOM 915 C CA . VAL A 1 133 ? 32.623 -20.501 12.871 1.00 29.19 133 VAL A CA 1
ATOM 916 C C . VAL A 1 133 ? 32.299 -19.512 14.007 1.00 28.70 133 VAL A C 1
ATOM 917 O O . VAL A 1 133 ? 31.243 -18.911 14.027 1.00 16.96 133 VAL A O 1
ATOM 921 N N . GLY A 1 134 ? 33.217 -19.334 14.947 1.00 20.45 134 GLY A N 1
ATOM 922 C CA . GLY A 1 134 ? 32.963 -18.486 16.104 1.00 26.94 134 GLY A CA 1
ATOM 923 C C . GLY A 1 134 ? 33.188 -17.044 15.711 1.00 23.01 134 GLY A C 1
ATOM 924 O O . GLY A 1 134 ? 32.563 -16.145 16.251 1.00 29.41 134 GLY A O 1
ATOM 925 N N . GLU A 1 135 ? 34.087 -16.850 14.744 1.00 28.24 135 GLU A N 1
ATOM 926 C CA . GLU A 1 135 ? 34.338 -15.569 14.094 1.00 24.17 135 GLU A CA 1
ATOM 927 C C . GLU A 1 135 ? 33.156 -15.117 13.291 1.00 22.09 135 GLU A C 1
ATOM 928 O O . GLU A 1 135 ? 32.756 -13.975 13.372 1.00 27.44 135 GLU A O 1
ATOM 934 N N . ILE A 1 136 ? 32.660 -16.025 12.469 1.00 14.41 136 ILE A N 1
ATOM 935 C CA . ILE A 1 136 ? 31.473 -15.789 11.650 1.00 22.88 136 ILE A CA 1
ATOM 936 C C . ILE A 1 136 ? 30.343 -15.348 12.543 1.00 11.90 136 ILE A C 1
ATOM 937 O O . ILE A 1 136 ? 29.759 -14.296 12.295 1.00 34.76 136 ILE A O 1
ATOM 942 N N . LYS A 1 137 ? 30.057 -16.125 13.601 1.00 17.38 137 LYS A N 1
ATOM 943 C CA . LYS A 1 137 ? 28.976 -15.791 14.557 1.00 16.37 137 LYS A CA 1
ATOM 944 C C . LYS A 1 137 ? 29.179 -14.385 15.116 1.00 28.71 137 LYS A C 1
ATOM 945 O O . LYS A 1 137 ? 28.232 -13.605 15.184 1.00 17.46 137 LYS A O 1
ATOM 951 N N . GLY A 1 138 ? 30.425 -14.054 15.468 1.00 15.56 138 GLY A N 1
ATOM 952 C CA . GLY A 1 138 ? 30.775 -12.707 15.911 1.00 22.92 138 GLY A CA 1
ATOM 953 C C . GLY A 1 138 ? 30.431 -11.606 14.927 1.00 30.33 138 GLY A C 1
ATOM 954 O O . GLY A 1 138 ? 29.867 -10.584 15.303 1.00 37.01 138 GLY A O 1
ATOM 955 N N . LEU A 1 139 ? 30.747 -11.817 13.657 1.00 24.00 139 LEU A N 1
ATOM 956 C CA . LEU A 1 139 ? 30.271 -10.926 12.616 1.00 23.14 139 LEU A CA 1
ATOM 957 C C . LEU A 1 139 ? 28.728 -10.942 12.514 1.00 20.69 139 LEU A C 1
ATOM 958 O O . LEU A 1 139 ? 28.092 -9.885 12.400 1.00 25.75 139 LEU A O 1
ATOM 963 N N . LEU A 1 140 ? 28.134 -12.119 12.582 1.00 24.57 140 LEU A N 1
ATOM 964 C CA . LEU A 1 140 ? 26.678 -12.260 12.325 1.00 15.72 140 LEU A CA 1
ATOM 965 C C . LEU A 1 140 ? 25.780 -11.478 13.265 1.00 28.48 140 LEU A C 1
ATOM 966 O O . LEU A 1 140 ? 24.748 -10.891 12.863 1.00 23.35 140 LEU A O 1
ATOM 971 N N . ILE A 1 141 ? 26.130 -11.517 14.543 1.00 20.49 141 ILE A N 1
ATOM 972 C CA . ILE A 1 141 ? 25.311 -10.849 15.551 1.00 29.85 141 ILE A CA 1
ATOM 973 C C . ILE A 1 141 ? 25.427 -9.319 15.451 1.00 29.79 141 ILE A C 1
ATOM 974 O O . ILE A 1 141 ? 24.548 -8.593 15.899 1.00 37.21 141 ILE A O 1
ATOM 979 N N . ASN A 1 142 ? 26.520 -8.837 14.862 1.00 37.30 142 ASN A N 1
ATOM 980 C CA . ASN A 1 142 ? 26.704 -7.407 14.632 1.00 33.68 142 ASN A CA 1
ATOM 981 C C . ASN A 1 142 ? 25.960 -6.839 13.422 1.00 36.77 142 ASN A C 1
ATOM 982 O O . ASN A 1 142 ? 26.004 -5.632 13.199 1.00 36.85 142 ASN A O 1
ATOM 987 N N . ILE A 1 143 ? 25.320 -7.697 12.627 1.00 32.05 143 ILE A N 1
ATOM 988 C CA . ILE A 1 143 ? 24.656 -7.248 11.395 1.00 26.03 143 ILE A CA 1
ATOM 989 C C . ILE A 1 143 ? 23.528 -6.322 11.762 1.00 26.92 143 ILE A C 1
ATOM 990 O O . ILE A 1 143 ? 23.458 -5.197 11.261 1.00 29.13 143 ILE A O 1
ATOM 995 N N . TYR A 1 144 ? 22.654 -6.783 12.649 1.00 28.41 144 TYR A N 1
ATOM 996 C CA . TYR A 1 144 ? 21.377 -6.111 12.819 1.00 36.84 144 TYR A CA 1
ATOM 997 C C . TYR A 1 144 ? 21.531 -4.887 13.712 1.00 43.28 144 TYR A C 1
ATOM 998 O O . TYR A 1 144 ? 20.962 -3.829 13.430 1.00 51.97 144 TYR A O 1
ATOM 1007 N N . ALA A 1 145 ? 22.337 -5.021 14.759 1.00 42.93 145 ALA A N 1
ATOM 1008 C CA . ALA A 1 145 ? 22.622 -3.914 15.649 1.00 43.57 145 ALA A CA 1
ATOM 1009 C C . ALA A 1 145 ? 23.857 -4.247 16.440 1.00 45.54 145 ALA A C 1
ATOM 1010 O O . ALA A 1 145 ? 24.178 -5.421 16.589 1.00 41.62 145 ALA A O 1
#

Sequence (119 aa):
GVSFSEVMMGKQRDEKAYERLQALMSSKIDDQGKLLSSETRRTIEELRKKYKEELVKKEFVGDAVELGLRLEERNRRGRTKIYKIVKEVDRKLLLDLTDAVLAKEKKGLDILNMMVGEIKGLLINIYA

InterPro domains:
  IPR005585 Protein of unknown function DUF327 [PF03885] (15-144)
  IPR024042 TM1646-like domain superfamily [G3DSA:1.20.120.490] (24-145)
  IPR024042 TM1646-like domain superfamily [SSF158397] (26-144)

Secondary structure (DSSP, 8-state):
---HHHHHHHHHHHHHHHHHHHHHHHHHHHHHHHHHH--HHHHHHHHHHHHHHHHHHHHHHHHHHT-----HHHHHHHHHHHHHHHHHHHHHHHSSS--HHHHHHHHHHHHHHHHHHH-

Nearest PDB structures (foldseek):
  2qup-assembly1_A  TM=1.008E+00  e=3.434E-16  Halalkalibacterium halodurans
  6y06-assembly1_A  TM=9.190E-01  e=1.405E-08  synthetic construct
  2p61-assembly1_A  TM=8.382E-01  e=1.459E-03  Thermotoga maritima MSB8
  3rgu-assembly4_D  TM=5.884E-01  e=5.407E+00  Streptococcus parasanguinis

Radius of gyration: 16.36 Å; Cα contacts (8 Å, |Δi|>4): 104; chains: 1; bounding box: 45×42×24 Å

CATH classification: 1.20.120.490

Solvent-accessible surface area: 7804 Å² total; per-residue (Å²): 130,107,62,157,85,84,60,116,12,123,90,126,16,106,127,11,94,98,142,5,93,54,18,16,64,114,4,62,102,8,2,99,76,0,2,110,55,78,58,98,102,25,6,151,109,2,62,117,18,0,148,89,2,23,43,51,0,26,99,4,0,54,39,53,20,152,131,160,160,78,10,152,115,88,0,78,96,6,37,135,51,2,83,115,50,21,113,69,0,28,101,25,5,99,41,197,136,72,145,22,127,60,3,56,89,58,14,41,88,0,74,28,35,0,72,70,0,34,74